Protein AF-A0A7V6N823-F1 (afdb_monomer_lite)

Foldseek 3Di:
DDDVLLVVQCVPPVPVVVLVVQLVVQLVVLVPADPQSVVVDPDDSSVVSSVCSSVVHRDDCPVVRVVVVVVVVVVVVVVVVPPPDPPPPPDPPPCVVVVCVPVVVPDPPPPPCPPPPPPPPPPPPPPPVDDPPPPPPPPPPPDD

Secondary structure (DSSP, 8-state):
---HHHHHHHHHH--HHHHHHHHHHHHHHHHTS-HHHHTT-SS-HHHHHHHHHHHT-----HHHHHHHHHHHHHHHHHHHHT-SS--TT------HHHHHTTTTTT-----TTTT-----TTTT-----S--------------

Radius of gyration: 31.81 Å; chains: 1; bounding box: 44×59×92 Å

Sequence (144 aa):
MKDDKIDAFLQKTNMNYLFCLLAKLEGQRISNFPTTVKQTFSKKLSVIAMEHVADNDVPDYLDELAEAERIMAQRLAEEEDDDDGIQFTQETYDDSARYTQGYEEQIEVPNPFAQSEERDPFGDIEDDDDDFDDDDDFDDDDDE

pLDDT: mean 73.9, std 15.29, range [47.94, 94.69]

Structure (mmCIF, N/CA/C/O backbone):
data_AF-A0A7V6N823-F1
#
_entry.id   AF-A0A7V6N823-F1
#
loop_
_atom_site.group_PDB
_atom_site.id
_atom_site.type_symbol
_atom_site.label_atom_id
_atom_site.label_alt_id
_atom_site.label_comp_id
_atom_site.label_asym_id
_atom_site.label_entity_id
_atom_site.label_seq_id
_atom_site.pdbx_PDB_ins_code
_atom_site.Cartn_x
_atom_site.Cartn_y
_atom_site.Cartn_z
_atom_site.occupancy
_atom_site.B_iso_or_equiv
_atom_site.auth_seq_id
_atom_site.auth_comp_id
_atom_site.auth_asym_id
_atom_site.auth_atom_id
_atom_site.pdbx_PDB_model_num
ATOM 1 N N . MET A 1 1 ? 17.547 -5.674 0.745 1.00 49.59 1 MET A N 1
ATOM 2 C CA . MET A 1 1 ? 16.806 -6.663 -0.059 1.00 49.59 1 MET A CA 1
ATOM 3 C C . MET A 1 1 ? 16.477 -5.963 -1.360 1.00 49.59 1 MET A C 1
ATOM 5 O O . MET A 1 1 ? 15.919 -4.875 -1.294 1.00 49.59 1 MET A O 1
ATOM 9 N N . LYS A 1 2 ? 16.989 -6.472 -2.478 1.00 59.66 2 LYS A N 1
ATOM 10 C CA . LYS A 1 2 ? 16.741 -5.919 -3.810 1.00 59.66 2 LYS A CA 1
ATOM 11 C C . LYS A 1 2 ? 15.543 -6.678 -4.367 1.00 59.66 2 LYS A C 1
ATOM 13 O O . LYS A 1 2 ? 15.506 -7.893 -4.191 1.00 59.66 2 LYS A O 1
ATOM 18 N N . ASP A 1 3 ? 14.563 -5.972 -4.914 1.00 75.31 3 ASP A N 1
ATOM 19 C CA . ASP A 1 3 ? 13.418 -6.634 -5.526 1.00 75.31 3 ASP A CA 1
ATOM 20 C C . ASP A 1 3 ? 13.687 -6.782 -7.021 1.00 75.31 3 ASP A C 1
ATOM 22 O O . ASP A 1 3 ? 13.711 -5.798 -7.766 1.00 75.31 3 ASP A O 1
ATOM 26 N N . ASP A 1 4 ? 13.951 -8.017 -7.442 1.00 81.69 4 ASP A N 1
ATOM 27 C CA . ASP A 1 4 ? 14.320 -8.332 -8.822 1.00 81.69 4 ASP A CA 1
ATOM 28 C C . ASP A 1 4 ? 13.193 -7.971 -9.804 1.00 81.69 4 ASP A C 1
ATOM 30 O O . ASP A 1 4 ? 13.454 -7.692 -10.976 1.00 81.69 4 ASP A O 1
ATOM 34 N N . LYS A 1 5 ? 11.939 -7.920 -9.330 1.00 80.56 5 LYS A N 1
ATOM 35 C CA . LYS A 1 5 ? 10.776 -7.529 -10.136 1.00 80.56 5 LYS A CA 1
ATOM 36 C C . LYS A 1 5 ? 10.783 -6.042 -10.465 1.00 80.56 5 LYS A C 1
ATOM 38 O O . LYS A 1 5 ? 10.566 -5.666 -11.615 1.00 80.56 5 LYS A O 1
ATOM 43 N N . ILE A 1 6 ? 11.083 -5.206 -9.471 1.00 82.62 6 ILE A N 1
ATOM 44 C CA . ILE A 1 6 ? 11.167 -3.751 -9.639 1.00 82.62 6 ILE A CA 1
ATOM 45 C C . ILE A 1 6 ? 12.315 -3.421 -10.595 1.00 82.62 6 ILE A C 1
ATOM 47 O O . ILE A 1 6 ? 12.137 -2.652 -11.539 1.00 82.62 6 ILE A O 1
ATOM 51 N N . ASP A 1 7 ? 13.471 -4.061 -10.407 1.00 83.75 7 ASP A N 1
ATOM 52 C CA . ASP A 1 7 ? 14.626 -3.898 -11.292 1.00 83.75 7 ASP A CA 1
ATOM 53 C C . ASP A 1 7 ? 14.292 -4.322 -12.735 1.00 83.75 7 ASP A C 1
ATOM 55 O O . ASP A 1 7 ? 14.627 -3.609 -13.685 1.00 83.75 7 ASP A O 1
ATOM 59 N N . ALA A 1 8 ? 13.588 -5.445 -12.916 1.00 83.00 8 ALA A N 1
ATOM 60 C CA . ALA A 1 8 ? 13.159 -5.916 -14.231 1.00 83.00 8 ALA A CA 1
ATOM 61 C C . ALA A 1 8 ? 12.145 -4.975 -14.899 1.00 83.00 8 ALA A C 1
ATOM 63 O O . ALA A 1 8 ? 12.199 -4.797 -16.118 1.00 83.00 8 ALA A O 1
ATOM 64 N N . PHE A 1 9 ? 11.234 -4.371 -14.133 1.00 83.75 9 PHE A N 1
ATOM 65 C CA . PHE A 1 9 ? 10.294 -3.379 -14.646 1.00 83.75 9 PHE A CA 1
ATOM 66 C C . PHE A 1 9 ? 11.038 -2.124 -15.114 1.00 83.75 9 PHE A C 1
ATOM 68 O O . PHE A 1 9 ? 10.930 -1.750 -16.281 1.00 83.75 9 PHE A O 1
ATOM 75 N N . LEU A 1 10 ? 11.867 -1.533 -14.247 1.00 84.81 10 LEU A N 1
ATOM 76 C CA . LEU A 1 10 ? 12.605 -0.298 -14.535 1.00 84.81 10 LEU A CA 1
ATOM 77 C C . LEU A 1 10 ? 13.545 -0.442 -15.742 1.00 84.81 10 LEU A C 1
ATOM 79 O O . LEU A 1 10 ? 13.651 0.474 -16.557 1.00 84.81 10 LEU A O 1
ATOM 83 N N . GLN A 1 11 ? 14.187 -1.604 -15.905 1.00 84.06 11 GLN A N 1
ATOM 84 C CA . GLN A 1 11 ? 15.039 -1.884 -17.067 1.00 84.06 11 GLN A CA 1
AT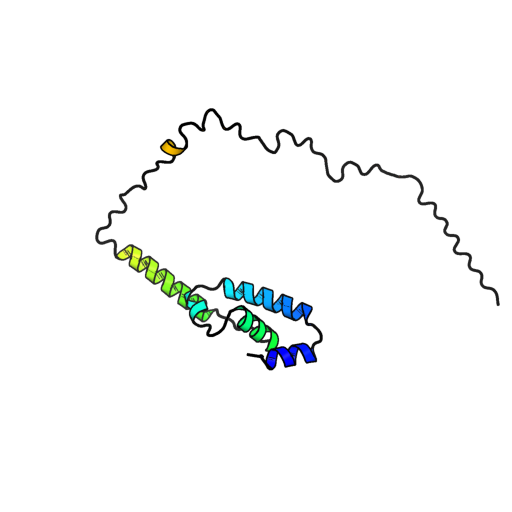OM 85 C C . GLN A 1 11 ? 14.259 -1.980 -18.383 1.00 84.06 11 GLN A C 1
ATOM 87 O O . GLN A 1 11 ? 14.810 -1.673 -19.439 1.00 84.06 11 GLN A O 1
ATOM 92 N N . LYS A 1 12 ? 12.997 -2.419 -18.342 1.00 83.50 12 LYS A N 1
ATOM 93 C CA . LYS A 1 12 ? 12.182 -2.646 -19.543 1.00 83.50 12 LYS A CA 1
ATOM 94 C C . LYS A 1 12 ? 11.432 -1.404 -20.005 1.00 83.50 12 LYS A C 1
ATOM 96 O O . LYS A 1 12 ? 11.304 -1.204 -21.208 1.00 83.50 12 LYS A O 1
ATOM 101 N N . THR A 1 13 ? 1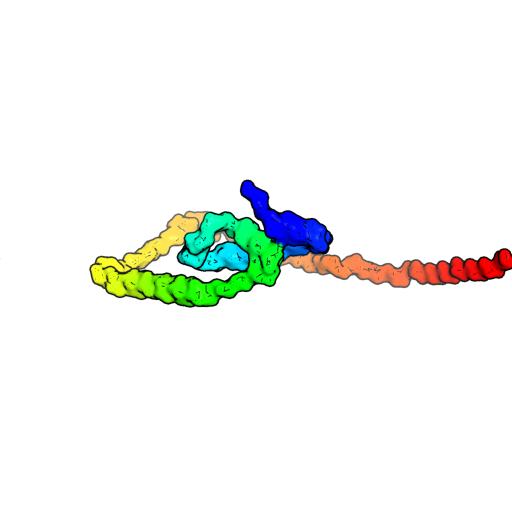0.896 -0.607 -19.083 1.00 77.44 13 THR A N 1
ATOM 102 C CA . THR A 1 13 ? 9.929 0.448 -19.429 1.00 77.44 13 THR A CA 1
ATOM 103 C C . THR A 1 13 ? 10.533 1.840 -19.557 1.00 77.44 13 THR A C 1
ATOM 105 O O . THR A 1 13 ? 9.875 2.701 -20.126 1.00 77.44 13 THR A O 1
ATOM 108 N N . ASN A 1 14 ? 11.763 2.090 -19.087 1.00 80.62 14 ASN A N 1
ATOM 109 C CA . ASN A 1 14 ? 12.400 3.421 -19.097 1.00 80.62 14 ASN A CA 1
ATOM 110 C C . ASN A 1 14 ? 11.454 4.564 -18.642 1.00 80.62 14 ASN A C 1
ATOM 112 O O . ASN A 1 14 ? 11.537 5.699 -19.106 1.00 80.62 14 ASN A O 1
ATOM 116 N N . MET A 1 15 ? 10.517 4.254 -17.739 1.00 86.56 15 MET A N 1
ATOM 117 C CA . MET A 1 15 ? 9.485 5.163 -17.227 1.00 86.56 15 MET A CA 1
ATOM 118 C C . MET A 1 15 ? 9.611 5.308 -15.709 1.00 86.56 15 MET A C 1
ATOM 120 O O . MET A 1 15 ? 8.647 5.190 -14.955 1.00 86.56 15 MET A O 1
ATOM 124 N N . ASN A 1 16 ? 10.835 5.569 -15.252 1.00 88.88 16 ASN A N 1
ATOM 125 C CA . ASN A 1 16 ? 11.178 5.587 -13.828 1.00 88.88 16 ASN A CA 1
ATOM 126 C C . ASN A 1 16 ? 10.384 6.646 -13.050 1.00 88.88 16 ASN A C 1
ATOM 128 O O . ASN A 1 16 ? 9.950 6.402 -11.928 1.00 88.88 16 ASN A O 1
ATOM 132 N N . TYR A 1 17 ? 10.162 7.818 -13.651 1.00 90.31 17 TYR A N 1
ATOM 133 C CA . TYR A 1 17 ? 9.401 8.887 -13.008 1.00 90.31 17 TYR A CA 1
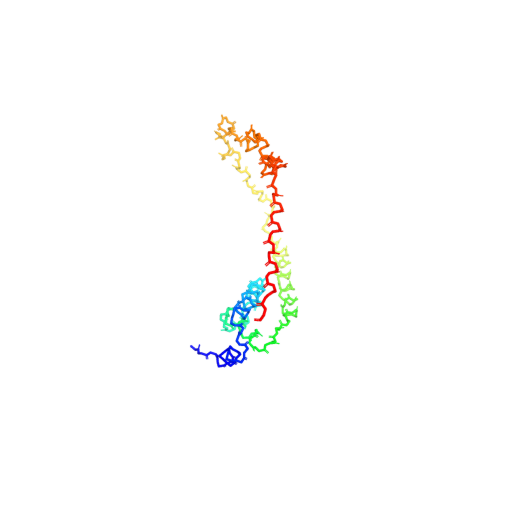ATOM 134 C C . TYR A 1 17 ? 7.921 8.522 -12.835 1.00 90.31 17 TYR A C 1
ATOM 136 O O . TYR A 1 17 ? 7.372 8.679 -11.745 1.00 90.31 17 TYR A O 1
ATOM 144 N N . LEU A 1 18 ? 7.295 7.965 -13.878 1.00 90.31 18 LEU A N 1
ATOM 145 C CA . LEU A 1 18 ? 5.909 7.503 -13.814 1.00 90.31 18 LEU A CA 1
ATOM 146 C C . LEU A 1 18 ? 5.747 6.376 -12.789 1.00 90.31 18 LEU A C 1
ATOM 148 O O . LEU A 1 18 ? 4.811 6.404 -11.997 1.00 90.31 18 LEU A O 1
ATOM 152 N N . PHE A 1 19 ? 6.689 5.432 -12.754 1.00 91.94 19 PHE A N 1
ATOM 153 C CA . PHE A 1 19 ? 6.716 4.377 -11.745 1.00 91.94 19 PHE A CA 1
ATOM 154 C C . PHE A 1 19 ? 6.711 4.949 -10.320 1.00 91.94 19 PHE A C 1
ATOM 156 O O . PHE A 1 19 ? 5.895 4.545 -9.495 1.00 91.94 19 PHE A O 1
ATOM 163 N N . CYS A 1 20 ? 7.559 5.943 -10.040 1.00 91.94 20 CYS A N 1
ATOM 164 C CA . CYS A 1 20 ? 7.592 6.606 -8.736 1.00 91.94 20 CYS A CA 1
ATOM 165 C C . CYS A 1 20 ? 6.273 7.318 -8.395 1.00 91.94 20 CYS A C 1
ATOM 167 O O . CYS A 1 20 ? 5.843 7.281 -7.242 1.00 91.94 20 CYS A O 1
ATOM 169 N N . LEU A 1 21 ? 5.624 7.963 -9.372 1.00 93.56 21 LEU A N 1
ATOM 170 C CA . LEU A 1 21 ? 4.329 8.619 -9.167 1.00 93.56 21 LEU A CA 1
ATOM 171 C C . LEU A 1 21 ? 3.225 7.610 -8.841 1.00 93.56 21 LEU A C 1
ATOM 173 O O . LEU A 1 21 ? 2.486 7.806 -7.876 1.00 93.56 21 LEU A O 1
ATOM 177 N N . LEU A 1 22 ? 3.143 6.520 -9.603 1.00 92.38 22 LEU A N 1
ATOM 178 C CA . LEU A 1 22 ? 2.161 5.461 -9.379 1.00 92.38 22 LEU A CA 1
ATOM 179 C C . LEU A 1 22 ? 2.387 4.775 -8.031 1.00 92.38 22 LEU A C 1
ATOM 181 O O . LEU A 1 22 ? 1.443 4.623 -7.263 1.00 92.38 22 LEU A O 1
ATOM 185 N N . ALA A 1 23 ? 3.638 4.457 -7.686 1.00 93.00 23 ALA A N 1
ATOM 186 C CA . ALA A 1 23 ? 3.969 3.872 -6.389 1.00 93.00 23 ALA A CA 1
ATOM 187 C C . ALA A 1 23 ? 3.618 4.815 -5.224 1.00 93.00 23 ALA A C 1
ATOM 189 O O . ALA A 1 23 ? 3.190 4.365 -4.162 1.00 93.00 23 ALA A O 1
ATOM 190 N N . LYS A 1 24 ? 3.752 6.135 -5.412 1.00 94.31 24 LYS A N 1
ATOM 191 C CA . LYS A 1 24 ? 3.321 7.123 -4.415 1.00 94.31 24 LYS A CA 1
ATOM 192 C C . LYS A 1 24 ? 1.800 7.128 -4.243 1.00 94.31 24 LYS A C 1
ATOM 194 O O . LYS A 1 24 ? 1.335 7.147 -3.106 1.00 94.31 24 LYS A O 1
ATOM 199 N N . LEU A 1 25 ? 1.044 7.111 -5.341 1.00 94.69 25 LEU A N 1
ATOM 200 C CA . LEU A 1 25 ? -0.422 7.096 -5.315 1.00 94.69 25 LEU A CA 1
ATOM 201 C C . LEU A 1 25 ? -0.946 5.803 -4.676 1.00 94.69 25 LEU A C 1
ATOM 203 O O . LEU A 1 25 ? -1.796 5.847 -3.789 1.00 94.69 25 LEU A O 1
ATOM 207 N N . GLU A 1 26 ? -0.368 4.664 -5.050 1.00 93.19 26 GLU A N 1
ATOM 208 C CA . GLU A 1 26 ? -0.676 3.364 -4.457 1.00 93.19 26 GLU A CA 1
ATOM 209 C C . GLU A 1 26 ? -0.376 3.346 -2.953 1.00 93.19 26 GLU A C 1
ATOM 211 O O . GLU A 1 26 ? -1.209 2.945 -2.141 1.00 93.19 26 GLU A O 1
ATOM 216 N N . GLY A 1 27 ? 0.787 3.871 -2.556 1.00 93.50 27 GLY A N 1
ATOM 217 C CA . GLY A 1 27 ? 1.157 3.995 -1.149 1.00 93.50 27 GLY A CA 1
ATOM 218 C C . GLY A 1 27 ? 0.177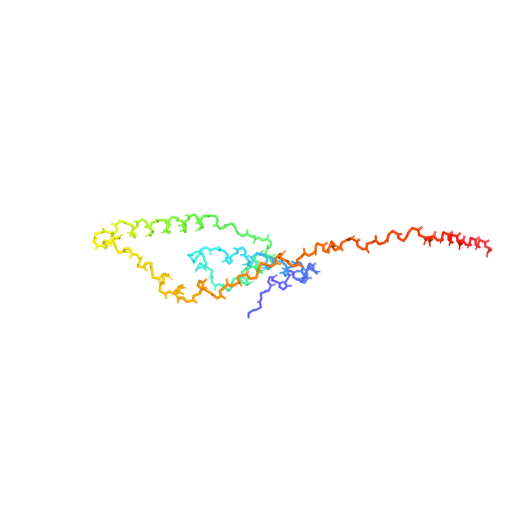 4.859 -0.352 1.00 93.50 27 GLY A C 1
ATOM 219 O O . GLY A 1 27 ? -0.143 4.523 0.789 1.00 93.50 27 GLY A O 1
ATOM 220 N N . GLN A 1 28 ? -0.345 5.937 -0.947 1.00 93.94 28 GLN A N 1
ATOM 221 C CA . GLN A 1 28 ? -1.391 6.758 -0.332 1.00 93.94 28 GLN A CA 1
ATOM 222 C C . GLN A 1 28 ? -2.706 5.987 -0.173 1.00 93.94 28 GLN A C 1
ATOM 224 O O . GLN A 1 28 ? -3.309 6.066 0.898 1.00 93.94 28 GLN A O 1
ATOM 229 N N . ARG A 1 29 ? -3.124 5.199 -1.177 1.00 92.50 29 ARG A N 1
ATOM 230 C CA . ARG A 1 29 ? -4.332 4.362 -1.070 1.00 92.50 29 ARG A CA 1
ATOM 231 C C . ARG A 1 29 ? -4.220 3.383 0.095 1.00 92.50 29 ARG A C 1
ATOM 233 O O . ARG A 1 29 ? -5.088 3.371 0.963 1.00 92.50 29 ARG A O 1
ATOM 240 N N . ILE A 1 30 ? -3.132 2.614 0.149 1.00 91.88 30 ILE A N 1
ATOM 241 C CA . ILE A 1 30 ? -2.937 1.580 1.175 1.00 91.88 30 ILE A CA 1
ATOM 242 C C . ILE A 1 30 ? -2.767 2.204 2.572 1.00 91.88 30 ILE A C 1
ATOM 244 O O . ILE A 1 30 ? -3.219 1.649 3.573 1.00 91.88 30 ILE A O 1
ATOM 248 N N . SER A 1 31 ? -2.154 3.389 2.669 1.00 91.88 31 SER A N 1
ATOM 249 C CA . SER A 1 31 ? -2.005 4.108 3.944 1.00 91.88 31 SER A CA 1
ATOM 250 C C . SER A 1 31 ? -3.352 4.458 4.586 1.00 91.88 31 SER A C 1
ATOM 252 O O . SER A 1 31 ? -3.468 4.442 5.818 1.00 91.88 31 SER A O 1
ATOM 254 N N . ASN A 1 32 ? -4.363 4.738 3.761 1.00 91.00 32 ASN A N 1
ATOM 255 C CA . ASN A 1 32 ? -5.711 5.082 4.205 1.00 91.00 32 ASN A CA 1
ATOM 256 C C . ASN A 1 32 ? -6.535 3.866 4.652 1.00 91.00 32 ASN A C 1
ATOM 258 O O . ASN A 1 32 ? -7.643 4.045 5.152 1.00 91.00 32 ASN A O 1
ATOM 262 N N . PHE A 1 33 ? -6.020 2.639 4.525 1.00 91.38 33 PHE A N 1
ATOM 263 C CA . PHE A 1 33 ? -6.737 1.462 5.007 1.00 91.38 33 PHE A CA 1
ATOM 264 C C . PHE A 1 33 ? -6.840 1.422 6.542 1.00 91.38 33 PHE A C 1
ATOM 266 O O . PHE A 1 33 ? -5.949 1.934 7.241 1.00 91.38 33 PHE A O 1
ATOM 273 N N . PRO A 1 34 ? -7.894 0.782 7.088 1.00 89.12 34 PRO A N 1
ATOM 274 C CA . PRO A 1 34 ? -8.022 0.500 8.512 1.00 89.12 34 PRO A CA 1
ATOM 275 C C . PRO A 1 34 ? -6.812 -0.266 9.051 1.00 89.12 34 PRO A C 1
ATOM 277 O O . PRO A 1 34 ? -6.152 -1.027 8.341 1.00 89.12 34 PRO A O 1
ATOM 280 N N . THR A 1 35 ? -6.509 -0.083 10.336 1.00 87.38 35 THR A N 1
ATOM 281 C CA . THR A 1 35 ? -5.343 -0.713 10.980 1.00 87.38 35 THR A CA 1
ATOM 282 C C . THR A 1 35 ? -5.386 -2.240 10.908 1.00 87.38 35 THR A C 1
ATOM 284 O O . THR A 1 35 ? -4.341 -2.860 10.750 1.00 87.38 35 THR A O 1
ATOM 287 N N . THR A 1 36 ? -6.578 -2.835 10.963 1.00 85.75 36 THR A N 1
ATOM 288 C CA . THR A 1 36 ? -6.808 -4.280 10.805 1.00 85.75 36 THR A CA 1
ATOM 289 C C . THR A 1 36 ? -6.292 -4.799 9.465 1.00 85.75 36 THR A C 1
ATOM 291 O O . THR A 1 36 ? -5.543 -5.769 9.435 1.00 85.75 36 THR A O 1
ATOM 294 N N . VAL A 1 37 ? -6.599 -4.100 8.370 1.00 86.12 37 VAL A N 1
ATOM 295 C CA . VAL A 1 37 ? 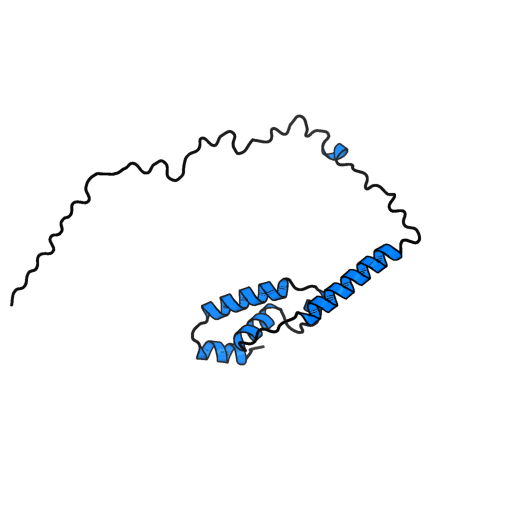-6.097 -4.436 7.030 1.00 86.12 37 VAL A CA 1
ATOM 296 C C . VAL A 1 37 ? -4.599 -4.157 6.941 1.00 86.12 37 VAL A C 1
ATOM 298 O O . VAL A 1 37 ? -3.846 -4.965 6.419 1.00 86.12 37 VAL A O 1
ATOM 301 N N . LYS A 1 38 ? -4.109 -3.058 7.528 1.00 87.25 38 LYS A N 1
ATOM 302 C CA . LYS A 1 38 ? -2.670 -2.745 7.489 1.00 87.25 38 LYS A CA 1
ATOM 303 C C . LYS A 1 38 ? -1.789 -3.768 8.213 1.00 87.25 38 LYS A C 1
ATOM 305 O O . LYS A 1 38 ? -0.610 -3.873 7.890 1.00 87.25 38 LYS A O 1
ATOM 310 N N . GLN A 1 39 ? -2.338 -4.508 9.174 1.00 86.00 39 GLN A N 1
ATOM 311 C CA . GLN A 1 39 ? -1.622 -5.557 9.904 1.00 86.00 39 GLN A CA 1
ATOM 312 C C . GLN A 1 39 ? -1.411 -6.838 9.086 1.00 86.00 39 GLN A C 1
ATOM 314 O O . GLN A 1 39 ? -0.532 -7.624 9.436 1.00 86.00 39 GLN A O 1
ATOM 319 N N . THR A 1 40 ? -2.163 -7.057 8.003 1.00 86.44 40 THR A N 1
ATOM 320 C CA . THR A 1 40 ? -1.966 -8.229 7.132 1.00 86.44 40 THR A CA 1
ATOM 321 C C . THR A 1 40 ? -0.708 -8.092 6.270 1.00 86.44 40 THR A C 1
ATOM 323 O O . THR A 1 40 ? -0.120 -9.086 5.837 1.00 86.44 40 THR A O 1
ATOM 326 N N . PHE A 1 41 ? -0.240 -6.859 6.064 1.00 88.69 41 PHE A N 1
ATOM 327 C CA . PHE A 1 41 ? 0.958 -6.565 5.296 1.00 88.69 41 PHE A CA 1
ATOM 328 C C . PHE A 1 41 ? 2.235 -6.954 6.048 1.00 88.69 41 PHE A C 1
ATOM 330 O O . PHE A 1 41 ? 2.567 -6.412 7.100 1.00 88.69 41 PHE A O 1
ATOM 337 N N . SER A 1 42 ? 3.015 -7.859 5.454 1.00 87.50 42 SER A N 1
ATOM 338 C CA . SER A 1 42 ? 4.296 -8.321 6.011 1.00 87.50 42 SER A CA 1
ATOM 339 C C . SER A 1 42 ? 5.469 -7.365 5.751 1.00 87.50 42 SER A C 1
ATOM 341 O O . SER A 1 42 ? 6.504 -7.445 6.416 1.00 87.50 42 SER A O 1
ATOM 343 N N . LYS A 1 43 ? 5.328 -6.459 4.777 1.00 90.00 43 LYS A N 1
ATOM 344 C CA . LYS A 1 43 ? 6.364 -5.519 4.327 1.00 90.00 43 LYS A CA 1
ATOM 345 C C . LYS A 1 43 ? 5.936 -4.072 4.582 1.00 90.00 43 LYS A C 1
ATOM 347 O O . LYS A 1 43 ? 4.775 -3.772 4.842 1.00 90.00 43 LYS A O 1
ATOM 352 N N . LYS A 1 44 ? 6.893 -3.145 4.468 1.00 90.75 44 LYS A N 1
ATOM 353 C CA . LYS A 1 44 ? 6.600 -1.703 4.495 1.00 90.75 44 LYS A CA 1
ATOM 354 C C . LYS A 1 44 ? 5.669 -1.342 3.334 1.00 90.75 44 LYS A C 1
ATOM 356 O O . LYS A 1 44 ? 5.908 -1.788 2.215 1.00 90.75 44 LYS A O 1
ATOM 361 N N . LEU A 1 45 ? 4.693 -0.465 3.581 1.00 91.00 45 LEU A N 1
ATOM 362 C CA . LEU A 1 45 ? 3.698 -0.054 2.580 1.00 91.00 45 LEU A CA 1
ATOM 363 C C . LEU A 1 45 ? 4.325 0.477 1.287 1.00 91.00 45 LEU A C 1
ATOM 365 O O . LEU A 1 45 ? 3.830 0.195 0.205 1.00 91.00 45 LEU A O 1
ATOM 369 N N . SER A 1 46 ? 5.447 1.194 1.385 1.00 90.94 46 SER A N 1
ATOM 370 C CA . SER A 1 46 ? 6.166 1.694 0.210 1.00 90.94 46 SER A CA 1
ATOM 371 C C . SER A 1 46 ? 6.706 0.577 -0.683 1.00 90.94 46 SER A C 1
ATOM 373 O O . SER A 1 46 ? 6.714 0.723 -1.898 1.00 90.94 46 SER A O 1
ATOM 375 N N . VAL A 1 47 ? 7.142 -0.538 -0.095 1.00 91.31 47 VAL A N 1
ATOM 376 C CA . VAL A 1 47 ? 7.649 -1.698 -0.839 1.00 91.31 47 VAL A CA 1
ATOM 377 C C . VAL A 1 47 ? 6.491 -2.423 -1.520 1.00 91.31 47 VAL A C 1
ATOM 379 O O . VAL A 1 47 ? 6.580 -2.733 -2.699 1.00 91.31 47 VAL A O 1
ATOM 382 N N . ILE A 1 48 ? 5.374 -2.597 -0.811 1.00 91.62 48 ILE A N 1
ATOM 383 C CA . ILE A 1 48 ? 4.155 -3.216 -1.351 1.00 91.62 48 ILE A CA 1
ATOM 384 C C . ILE A 1 48 ? 3.591 -2.395 -2.512 1.00 91.62 48 ILE A C 1
ATOM 386 O O . ILE A 1 48 ? 3.284 -2.939 -3.564 1.00 91.62 48 ILE A O 1
ATOM 390 N N . ALA A 1 49 ? 3.530 -1.074 -2.356 1.00 91.94 49 ALA A N 1
ATOM 391 C CA . ALA A 1 49 ? 3.069 -0.181 -3.408 1.00 91.94 49 ALA A CA 1
ATOM 392 C C . ALA A 1 49 ? 3.944 -0.260 -4.669 1.00 91.94 49 ALA A C 1
ATOM 394 O O . ALA A 1 49 ? 3.433 -0.267 -5.786 1.00 91.94 49 ALA A O 1
ATOM 395 N N . MET A 1 50 ? 5.266 -0.353 -4.501 1.00 91.31 50 MET A N 1
ATOM 396 C CA . MET A 1 50 ? 6.184 -0.560 -5.622 1.00 91.31 50 MET A CA 1
ATOM 397 C C . MET A 1 50 ? 6.016 -1.944 -6.265 1.00 91.31 50 MET A C 1
ATOM 399 O O . MET A 1 50 ? 6.139 -2.044 -7.482 1.00 91.31 50 MET A O 1
ATOM 403 N N . GLU A 1 51 ? 5.724 -2.987 -5.482 1.00 90.88 51 GLU A N 1
ATOM 404 C CA . GLU A 1 51 ? 5.448 -4.342 -5.979 1.00 90.88 51 GLU A CA 1
ATOM 405 C C . GLU A 1 51 ? 4.155 -4.391 -6.804 1.00 90.88 51 GLU A C 1
ATOM 407 O O . GLU A 1 51 ? 4.204 -4.867 -7.932 1.00 90.88 51 GLU A O 1
ATOM 412 N N . HIS A 1 52 ? 3.045 -3.821 -6.317 1.00 92.12 52 HIS A N 1
ATOM 413 C CA . HIS A 1 52 ? 1.780 -3.760 -7.069 1.00 92.12 52 HIS A CA 1
ATOM 414 C C . HIS A 1 52 ? 1.962 -3.080 -8.435 1.00 92.12 52 HIS A C 1
ATOM 416 O O . HIS A 1 52 ? 1.513 -3.570 -9.471 1.00 92.12 52 HIS A O 1
ATOM 422 N N . VAL A 1 53 ? 2.683 -1.954 -8.458 1.00 90.75 53 VAL A N 1
ATOM 423 C CA . VAL A 1 53 ? 2.942 -1.209 -9.698 1.00 90.75 53 VAL A CA 1
ATOM 424 C C . VAL A 1 53 ? 3.914 -1.961 -10.613 1.00 90.75 53 VAL A C 1
ATOM 426 O O . VAL A 1 53 ? 3.732 -1.947 -11.828 1.00 90.75 53 VAL A O 1
ATOM 429 N N . ALA A 1 54 ? 4.934 -2.629 -10.062 1.00 90.06 54 ALA A N 1
ATOM 430 C CA . ALA A 1 54 ? 5.896 -3.401 -10.851 1.00 90.06 54 ALA A CA 1
ATOM 431 C C . ALA A 1 54 ? 5.277 -4.670 -11.461 1.00 90.06 54 ALA A C 1
ATOM 433 O O . ALA A 1 54 ? 5.598 -5.013 -12.600 1.00 90.06 54 ALA A O 1
ATOM 434 N N . ASP A 1 55 ? 4.384 -5.337 -10.726 1.00 88.75 55 ASP A N 1
ATOM 435 C CA . ASP A 1 55 ? 3.634 -6.507 -11.191 1.00 88.75 55 ASP A CA 1
ATOM 436 C C . ASP A 1 55 ? 2.449 -6.116 -12.100 1.00 88.75 55 ASP A C 1
ATOM 438 O O . ASP A 1 55 ? 1.870 -6.980 -12.757 1.00 88.75 55 ASP A O 1
ATOM 442 N N . ASN A 1 56 ? 2.140 -4.814 -12.203 1.00 86.88 56 ASN A N 1
ATOM 443 C CA . ASN A 1 56 ? 0.984 -4.267 -12.921 1.00 86.88 56 ASN A CA 1
ATOM 444 C C . ASN A 1 56 ? -0.341 -4.905 -12.468 1.00 86.88 56 ASN A C 1
ATOM 446 O O . ASN A 1 56 ? -1.262 -5.094 -13.263 1.00 86.88 56 ASN A O 1
ATOM 450 N N . ASP A 1 57 ? -0.396 -5.256 -11.186 1.00 88.12 57 ASP A N 1
ATOM 451 C CA . ASP A 1 57 ? -1.527 -5.893 -10.536 1.00 88.12 57 ASP A CA 1
ATOM 452 C C . ASP A 1 57 ? -1.744 -5.208 -9.191 1.00 88.12 57 ASP A C 1
ATOM 454 O O . ASP A 1 57 ? -0.872 -5.191 -8.319 1.00 88.12 57 ASP A O 1
ATOM 458 N N . VAL A 1 58 ? -2.899 -4.569 -9.064 1.00 88.75 58 VAL A N 1
ATOM 459 C CA . VAL A 1 58 ? -3.265 -3.757 -7.913 1.00 88.75 58 VAL A CA 1
ATOM 460 C C . VAL A 1 58 ? -4.419 -4.474 -7.220 1.00 88.75 58 VAL A C 1
ATOM 462 O O . VAL A 1 58 ? -5.540 -4.403 -7.719 1.00 88.75 58 VAL A O 1
ATOM 465 N N . PRO A 1 59 ? -4.169 -5.164 -6.092 1.00 86.81 59 PRO A N 1
ATOM 466 C CA . PRO A 1 59 ? -5.199 -5.951 -5.434 1.00 86.81 59 PRO A CA 1
ATOM 467 C C . PRO A 1 59 ? -6.352 -5.084 -4.920 1.00 86.81 59 PRO A C 1
ATOM 469 O O . PRO A 1 59 ? -6.139 -4.004 -4.342 1.00 86.81 59 PRO A O 1
ATOM 472 N N . ASP A 1 60 ? -7.565 -5.605 -5.094 1.00 85.19 60 ASP A N 1
ATOM 473 C CA . ASP A 1 60 ? -8.782 -5.086 -4.482 1.00 85.19 60 ASP A CA 1
ATOM 474 C C . ASP A 1 60 ? -8.896 -5.632 -3.056 1.00 85.19 60 ASP A C 1
ATOM 476 O O . ASP A 1 60 ? -8.977 -6.838 -2.855 1.00 85.19 60 ASP A O 1
ATOM 480 N N . TYR A 1 61 ? -8.928 -4.740 -2.065 1.00 86.00 61 TYR A N 1
ATOM 481 C CA . TYR A 1 61 ? -9.036 -5.094 -0.640 1.00 86.00 61 TYR A CA 1
ATOM 482 C C . TYR A 1 61 ? -10.478 -4.981 -0.114 1.00 86.00 61 TYR A C 1
ATOM 484 O O . TYR A 1 61 ? -10.705 -4.665 1.052 1.00 86.00 61 TYR A O 1
ATOM 492 N N . LEU A 1 62 ? -11.477 -5.105 -0.996 1.00 85.12 62 LEU A N 1
ATOM 493 C CA . LEU A 1 62 ? -12.878 -4.815 -0.663 1.00 85.12 62 LEU A CA 1
ATOM 494 C C . LEU A 1 62 ? -13.419 -5.743 0.431 1.00 85.12 62 LEU A C 1
ATOM 496 O O . LEU A 1 62 ? -14.138 -5.280 1.317 1.00 85.12 62 LEU A O 1
ATOM 500 N N . ASP A 1 63 ? -13.045 -7.021 0.395 1.00 84.56 63 ASP A N 1
ATOM 501 C CA . ASP A 1 63 ? -13.506 -8.014 1.364 1.00 84.56 63 ASP A CA 1
ATOM 502 C C . ASP A 1 63 ? -12.877 -7.776 2.744 1.00 84.56 63 ASP A C 1
ATOM 504 O O . ASP A 1 63 ? -13.591 -7.745 3.749 1.00 84.56 63 ASP A O 1
ATOM 508 N N . GLU A 1 64 ? -11.567 -7.509 2.809 1.00 84.44 64 GLU A N 1
ATOM 509 C CA . GLU A 1 64 ? -10.874 -7.201 4.064 1.00 84.44 64 GLU A CA 1
ATOM 510 C C . GLU A 1 64 ? -11.348 -5.874 4.667 1.00 84.44 64 GLU A C 1
ATOM 512 O O . GLU A 1 64 ? -11.418 -5.730 5.890 1.00 84.44 64 GLU A O 1
ATOM 517 N N . LEU A 1 65 ? -11.692 -4.898 3.822 1.00 84.31 65 LEU A N 1
ATOM 518 C CA . LEU A 1 65 ? -12.272 -3.629 4.257 1.00 84.31 65 LEU A CA 1
ATOM 519 C C . LEU A 1 65 ? -13.676 -3.824 4.839 1.00 84.31 65 LEU A C 1
ATOM 521 O O . LEU A 1 65 ? -13.964 -3.277 5.904 1.00 84.31 65 LEU A O 1
ATOM 525 N N . ALA A 1 66 ? -14.522 -4.629 4.194 1.00 85.06 66 ALA A N 1
ATOM 526 C CA . ALA A 1 66 ? -15.863 -4.930 4.689 1.00 85.06 66 ALA A CA 1
ATOM 527 C C . ALA A 1 66 ? -15.827 -5.734 6.000 1.00 85.06 66 ALA A C 1
ATOM 529 O O . ALA A 1 66 ? -16.636 -5.503 6.901 1.00 85.06 66 ALA A O 1
ATOM 530 N N . GLU A 1 67 ? -14.884 -6.667 6.140 1.00 83.75 67 GLU A N 1
ATOM 531 C CA . GLU A 1 67 ? -14.671 -7.393 7.394 1.00 83.75 67 GLU A CA 1
ATOM 532 C C . GLU A 1 67 ? -14.180 -6.456 8.505 1.00 83.75 67 GLU A C 1
ATOM 534 O O . GLU A 1 67 ? -14.715 -6.474 9.616 1.00 83.75 67 GLU A O 1
ATOM 539 N N . ALA A 1 68 ? -13.217 -5.583 8.202 1.00 84.56 68 ALA A N 1
ATOM 540 C CA . ALA A 1 68 ? -12.722 -4.583 9.140 1.00 84.56 68 ALA A CA 1
ATOM 541 C C . ALA A 1 68 ? -13.831 -3.643 9.637 1.00 84.56 68 ALA A C 1
ATOM 543 O O . ALA A 1 68 ? -13.880 -3.340 10.830 1.00 84.56 68 ALA A O 1
ATOM 544 N N . GLU A 1 69 ? -14.721 -3.204 8.745 1.00 83.94 69 GLU A N 1
ATOM 545 C CA . GLU A 1 69 ? -15.870 -2.365 9.092 1.00 83.94 69 GLU A CA 1
ATOM 546 C C . GLU A 1 69 ? -16.821 -3.089 10.050 1.00 83.94 69 GLU A C 1
ATOM 548 O O . GLU A 1 69 ? -17.198 -2.524 11.076 1.00 83.94 69 GLU A O 1
ATOM 553 N N . ARG A 1 70 ? -17.137 -4.365 9.789 1.00 84.25 70 ARG A N 1
ATOM 554 C CA . ARG A 1 70 ? -17.981 -5.171 10.688 1.00 84.25 70 ARG A CA 1
ATOM 555 C C . ARG A 1 70 ? -17.360 -5.348 12.067 1.00 84.25 70 ARG A C 1
ATOM 557 O O . ARG A 1 70 ? -18.069 -5.221 13.056 1.00 84.25 70 ARG A O 1
ATOM 564 N N . ILE A 1 71 ? -16.056 -5.617 12.143 1.00 84.12 71 ILE A N 1
ATOM 565 C CA . ILE A 1 71 ? -15.357 -5.779 13.426 1.00 84.12 71 ILE A CA 1
ATOM 566 C C . ILE A 1 71 ? -15.358 -4.463 14.210 1.00 84.12 71 ILE A C 1
ATOM 568 O O . ILE A 1 71 ? -15.565 -4.478 15.421 1.00 84.12 71 ILE A O 1
ATOM 572 N N . MET A 1 72 ? -15.136 -3.323 13.547 1.00 82.25 72 MET A N 1
ATOM 573 C CA . MET A 1 72 ? -15.191 -2.023 14.224 1.00 82.25 72 MET A CA 1
ATOM 574 C C . MET A 1 72 ? -16.609 -1.666 14.673 1.00 82.25 72 MET A C 1
ATOM 576 O O . MET A 1 72 ? -16.773 -1.206 15.797 1.00 82.25 72 MET A O 1
ATOM 580 N N . ALA A 1 73 ? -17.622 -1.929 13.845 1.00 84.25 73 ALA A N 1
ATOM 581 C CA . ALA A 1 73 ? -19.020 -1.727 14.215 1.00 84.25 73 ALA A CA 1
ATOM 582 C C . ALA A 1 73 ? -19.434 -2.624 15.390 1.00 84.25 73 ALA A C 1
ATOM 584 O O . ALA A 1 73 ? -20.127 -2.168 16.292 1.00 84.25 73 ALA A O 1
ATOM 585 N N . GLN A 1 74 ? -18.970 -3.876 15.412 1.00 82.62 74 GLN A N 1
ATOM 586 C CA . GLN A 1 74 ? -19.217 -4.785 16.525 1.00 82.62 74 GLN A CA 1
ATOM 587 C C . GLN A 1 74 ? -18.541 -4.300 17.810 1.00 82.62 74 GLN A C 1
ATOM 589 O O . GLN A 1 74 ? -19.186 -4.290 18.847 1.00 82.62 74 GLN A O 1
ATOM 594 N N . ARG A 1 75 ? -17.279 -3.852 17.752 1.00 80.19 75 ARG A N 1
ATOM 595 C CA . ARG A 1 75 ? -16.599 -3.290 18.931 1.00 80.19 75 ARG A CA 1
ATOM 596 C C . ARG A 1 75 ? -17.302 -2.052 19.472 1.00 80.19 75 ARG A C 1
ATOM 598 O O . ARG A 1 75 ? -17.414 -1.920 20.679 1.00 80.19 75 ARG A O 1
ATOM 605 N N . LEU A 1 76 ? -17.779 -1.176 18.589 1.00 79.50 76 LEU A N 1
ATOM 606 C CA . LEU A 1 76 ? -18.540 0.001 18.998 1.00 79.50 76 LEU A CA 1
ATOM 607 C C . LEU A 1 76 ? -19.862 -0.398 19.669 1.00 79.50 76 LEU A C 1
ATOM 609 O O . LEU A 1 76 ? -20.202 0.151 20.705 1.00 79.50 76 LEU A O 1
ATOM 613 N N . ALA A 1 77 ? -20.575 -1.380 19.112 1.00 79.81 77 ALA A N 1
ATOM 614 C CA . ALA A 1 77 ? -21.811 -1.888 19.706 1.00 79.81 77 ALA A CA 1
ATOM 615 C C . ALA A 1 77 ? -21.570 -2.583 21.059 1.00 79.81 77 ALA A C 1
ATOM 617 O O . ALA A 1 77 ? -22.350 -2.399 21.982 1.00 79.81 77 ALA A O 1
ATOM 618 N N . GLU A 1 78 ? -20.481 -3.344 21.201 1.00 77.06 78 GLU A N 1
ATOM 619 C CA . GLU A 1 78 ? -20.076 -3.952 22.477 1.00 77.06 78 GLU A CA 1
ATOM 620 C C . GLU A 1 78 ? -19.719 -2.883 23.524 1.00 77.06 78 GLU A C 1
ATOM 622 O O . GLU A 1 78 ? -20.092 -3.025 24.682 1.00 77.06 78 GLU A O 1
ATOM 627 N N . GLU A 1 79 ? -19.060 -1.790 23.125 1.00 70.19 79 GLU A N 1
ATOM 628 C CA . GLU A 1 79 ? -18.793 -0.640 24.003 1.00 70.19 79 GLU A CA 1
ATOM 629 C C . GLU A 1 79 ? -20.073 0.124 24.401 1.00 70.19 79 GLU A C 1
ATOM 631 O O . GLU A 1 79 ? -20.109 0.709 25.482 1.00 70.19 79 GLU A O 1
ATOM 636 N N . GLU A 1 80 ? -21.117 0.114 23.564 1.00 61.50 80 GLU A N 1
ATOM 637 C CA . GLU A 1 80 ? -22.434 0.692 23.882 1.00 61.50 80 GLU A CA 1
ATOM 638 C C . GLU A 1 80 ? -23.293 -0.226 24.778 1.00 61.50 80 GLU A C 1
ATOM 640 O O . GLU A 1 80 ? -24.027 0.277 25.629 1.00 61.50 80 GLU A O 1
ATOM 645 N N . ASP A 1 81 ? -23.197 -1.552 24.622 1.00 57.66 81 ASP A N 1
ATOM 646 C CA . ASP A 1 81 ? -23.989 -2.536 25.381 1.00 57.66 81 ASP A CA 1
ATOM 647 C C . ASP A 1 81 ? -23.375 -2.906 26.753 1.00 57.66 81 ASP A C 1
ATOM 649 O O . ASP A 1 81 ? -24.114 -3.314 27.649 1.00 57.66 81 ASP A O 1
ATOM 653 N N . ASP A 1 82 ? -22.060 -2.730 26.966 1.00 51.62 82 ASP A N 1
ATOM 654 C CA . ASP A 1 82 ? -21.392 -2.918 28.275 1.00 51.62 82 ASP A CA 1
ATOM 655 C C . ASP A 1 82 ? -21.608 -1.733 29.254 1.00 51.62 82 ASP A C 1
ATOM 657 O O . ASP A 1 82 ? -20.990 -1.686 30.325 1.00 51.62 82 ASP A O 1
ATOM 661 N N . ASP A 1 83 ? -22.532 -0.802 28.966 1.00 50.19 83 ASP A N 1
ATOM 662 C CA . ASP A 1 83 ? -23.017 0.199 29.935 1.00 50.19 83 ASP A CA 1
ATOM 663 C C . ASP A 1 83 ? -24.013 -0.391 30.961 1.00 50.19 83 ASP A C 1
ATOM 665 O O . ASP A 1 83 ? -25.032 0.203 31.322 1.00 50.19 83 ASP A O 1
ATOM 669 N N . ASP A 1 84 ? -23.659 -1.543 31.538 1.00 52.28 84 ASP A N 1
ATOM 670 C CA . ASP A 1 84 ? -24.050 -1.894 32.903 1.00 52.28 84 ASP A CA 1
ATOM 671 C C . ASP A 1 84 ? -23.208 -1.044 33.892 1.00 52.28 84 ASP A C 1
ATOM 673 O O . ASP A 1 84 ? -22.436 -1.549 34.712 1.00 52.28 84 ASP A O 1
ATOM 677 N N . GLY A 1 85 ? -23.370 0.288 33.847 1.00 48.06 85 GLY A N 1
ATOM 678 C CA . GLY A 1 85 ? -23.115 1.161 34.997 1.00 48.06 85 GLY A CA 1
ATOM 679 C C . GLY A 1 85 ? -21.949 2.151 34.939 1.00 48.06 85 GLY A C 1
ATOM 680 O O . GLY A 1 85 ? -21.438 2.501 36.008 1.00 48.06 85 GLY A O 1
ATOM 681 N N . ILE A 1 86 ? -21.575 2.699 33.782 1.00 51.50 86 ILE A N 1
ATOM 682 C CA . ILE A 1 86 ? -20.921 4.015 33.752 1.00 51.50 86 ILE A CA 1
ATOM 683 C C . ILE A 1 86 ? -21.941 5.011 33.228 1.00 51.50 86 ILE A C 1
ATOM 685 O O . ILE A 1 86 ? -21.973 5.344 32.054 1.00 51.50 86 ILE A O 1
ATOM 689 N N . GLN A 1 87 ? -22.736 5.539 34.162 1.00 47.94 87 GLN A N 1
ATOM 690 C CA . GLN A 1 87 ? -23.571 6.714 33.950 1.00 47.94 87 GLN A CA 1
ATOM 691 C C . GLN A 1 87 ? -22.861 7.733 33.040 1.00 47.94 87 GLN A C 1
ATOM 693 O O . GLN A 1 87 ? -22.047 8.537 33.503 1.00 47.94 87 GLN A O 1
ATOM 698 N N . PHE A 1 88 ? -23.270 7.787 31.772 1.00 48.88 88 PHE A N 1
ATOM 699 C CA . PHE A 1 88 ? -23.005 8.882 30.832 1.00 48.88 88 PHE A CA 1
ATOM 700 C C . PHE A 1 88 ? -23.701 10.194 31.275 1.00 48.88 88 PHE A C 1
ATOM 702 O O . PHE A 1 88 ? -24.076 11.040 30.472 1.00 48.88 88 PHE A O 1
ATOM 709 N N . THR A 1 89 ? -23.908 10.373 32.584 1.00 48.91 89 THR A N 1
ATOM 710 C CA . THR A 1 89 ? -24.369 11.602 33.231 1.00 48.91 89 THR A CA 1
ATOM 711 C C . THR A 1 89 ? -23.203 12.467 33.688 1.00 48.91 89 THR A C 1
ATOM 713 O O . THR A 1 89 ? -23.434 13.518 34.285 1.00 48.91 89 THR A O 1
ATOM 716 N N . GLN A 1 90 ? -21.953 12.038 33.486 1.00 52.75 90 GLN A N 1
ATOM 717 C CA . GLN A 1 90 ? -20.825 12.930 33.690 1.00 52.75 90 GLN A CA 1
ATOM 718 C C . GLN A 1 90 ? -20.730 13.840 32.468 1.00 52.75 90 GLN A C 1
ATOM 720 O O . GLN A 1 90 ? -19.951 13.604 31.549 1.00 52.75 90 GLN A O 1
ATOM 725 N N . GLU A 1 91 ? -21.586 14.867 32.463 1.00 57.03 91 GLU A N 1
ATOM 726 C CA . GLU A 1 91 ? -21.406 16.059 31.645 1.00 57.03 91 GLU A CA 1
ATOM 727 C C . GLU A 1 91 ? -19.914 16.404 31.674 1.00 57.03 91 GLU A C 1
ATOM 729 O O . GLU A 1 91 ? -19.329 16.606 32.746 1.00 57.03 91 GLU A O 1
ATOM 734 N N . THR A 1 92 ? -19.269 16.406 30.506 1.00 66.69 92 THR A N 1
ATOM 735 C CA . THR A 1 92 ? -17.948 17.013 30.382 1.00 66.69 92 THR A CA 1
ATOM 736 C C . THR A 1 92 ? -18.098 18.429 30.908 1.00 66.69 92 THR A C 1
ATOM 738 O O . THR A 1 92 ? -18.889 19.199 30.363 1.00 66.69 92 THR A O 1
ATOM 741 N N . TYR A 1 93 ? -17.415 18.740 32.009 1.00 70.56 93 TYR A N 1
ATOM 742 C CA . TYR A 1 93 ? -17.462 20.067 32.601 1.00 70.56 93 TYR A CA 1
ATOM 743 C C . TYR A 1 93 ? -16.937 21.038 31.543 1.00 70.56 93 TYR A C 1
ATOM 745 O O . TYR A 1 93 ? -15.744 21.034 31.248 1.00 70.56 93 TYR A O 1
ATOM 753 N N . ASP A 1 94 ? -17.833 21.809 30.930 1.00 76.00 94 ASP A N 1
ATOM 754 C CA . ASP A 1 94 ? -17.463 22.867 30.000 1.00 76.00 94 ASP A CA 1
ATOM 755 C C . ASP A 1 94 ? -16.814 23.995 30.809 1.00 76.00 94 ASP A C 1
ATOM 757 O O . ASP A 1 94 ? -17.468 24.900 31.330 1.00 76.00 94 ASP A O 1
ATOM 761 N N . ASP A 1 95 ? -15.503 23.881 31.005 1.00 78.94 95 ASP A N 1
ATOM 762 C CA . ASP A 1 95 ? -14.681 24.876 31.675 1.00 78.94 95 ASP A CA 1
ATOM 763 C C . ASP A 1 95 ? -14.072 25.881 30.691 1.00 78.94 95 ASP A C 1
ATOM 765 O O . ASP A 1 95 ? -13.224 26.679 31.095 1.00 78.94 95 ASP A O 1
ATOM 769 N N . SER A 1 96 ? -14.550 25.928 29.438 1.00 77.31 96 SER A N 1
ATOM 770 C CA . SER A 1 96 ? -14.132 26.926 28.445 1.00 77.31 96 SER A CA 1
A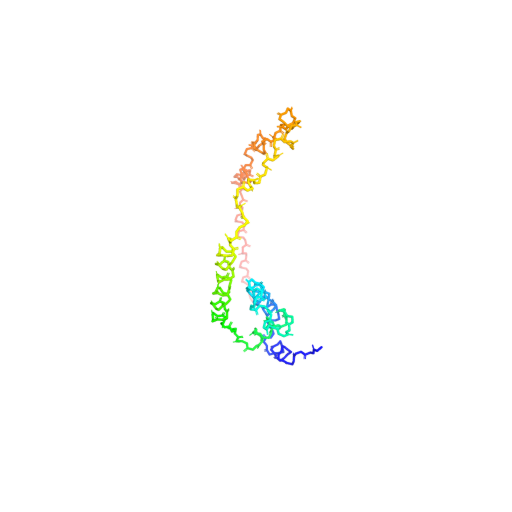TOM 771 C C . SER A 1 96 ? -14.231 28.353 28.996 1.00 77.31 96 SER A C 1
ATOM 773 O O . SER A 1 96 ? -13.318 29.153 28.797 1.00 77.31 96 SER A O 1
ATOM 775 N N . ALA A 1 97 ? -15.248 28.639 29.818 1.00 73.88 97 ALA A N 1
ATOM 776 C CA . ALA A 1 97 ? -15.418 29.914 30.516 1.00 73.88 97 ALA A CA 1
ATOM 777 C C . ALA A 1 97 ? -14.251 30.283 31.462 1.00 73.88 97 ALA A C 1
ATOM 779 O O . ALA A 1 97 ? -13.970 31.464 31.668 1.00 73.88 97 ALA A O 1
ATOM 780 N N . ARG A 1 98 ? -13.538 29.303 32.041 1.00 76.56 98 ARG A N 1
ATOM 781 C CA . ARG A 1 98 ? -12.318 29.559 32.835 1.00 76.56 98 ARG A CA 1
ATOM 782 C C . ARG A 1 98 ? -11.140 29.981 31.967 1.00 76.56 98 ARG A C 1
ATOM 784 O O . ARG A 1 98 ? -10.266 30.694 32.450 1.00 76.56 98 ARG A O 1
ATOM 791 N N . TYR A 1 99 ? -11.113 29.529 30.718 1.00 69.75 99 TYR A N 1
ATOM 792 C CA . TYR A 1 99 ? -10.049 29.824 29.765 1.00 69.75 99 TYR A CA 1
ATOM 793 C C . TYR A 1 99 ? -10.353 31.043 28.886 1.00 69.75 99 TYR A C 1
ATOM 795 O O . TYR A 1 99 ? -9.430 31.560 28.269 1.00 69.75 99 TYR A O 1
ATOM 803 N N . THR A 1 100 ? -11.594 31.543 28.850 1.00 68.50 100 THR A N 1
ATOM 804 C CA . THR A 1 100 ? -11.964 32.790 28.152 1.00 68.50 100 THR A CA 1
ATOM 805 C C . THR A 1 100 ? -11.975 34.028 29.058 1.00 68.50 100 THR A C 1
ATOM 807 O O . THR A 1 100 ? -11.908 35.149 28.546 1.00 68.50 100 THR A O 1
ATOM 810 N N . GLN A 1 101 ? -11.988 33.867 30.391 1.00 62.97 101 GLN A N 1
ATOM 811 C CA . GLN A 1 101 ? -11.890 34.980 31.346 1.00 62.97 101 GLN A CA 1
ATOM 812 C C . GLN A 1 101 ? -10.555 35.729 31.190 1.00 62.97 101 GLN A C 1
ATOM 814 O O . GLN A 1 101 ? -9.506 35.272 31.637 1.00 62.97 101 GLN A O 1
ATOM 819 N N . GLY A 1 102 ? -10.612 36.902 30.552 1.00 60.97 102 GLY A N 1
ATOM 820 C CA . GLY A 1 102 ? -9.463 37.776 30.280 1.00 60.97 102 GLY A CA 1
ATOM 821 C C . GLY A 1 102 ? -9.195 38.032 28.794 1.00 60.97 102 GLY A C 1
ATOM 822 O O . GLY A 1 102 ? -8.455 38.956 28.472 1.00 60.97 102 GLY A O 1
ATOM 823 N N . TYR A 1 103 ? -9.823 37.270 27.893 1.00 58.38 103 TYR A N 1
ATOM 824 C CA . TYR A 1 103 ? -9.669 37.437 26.444 1.00 58.38 103 TYR A CA 1
ATOM 825 C C . TYR A 1 103 ? -10.775 38.291 25.799 1.00 58.38 103 TYR A C 1
ATOM 827 O O . TYR A 1 103 ? -10.557 38.857 24.730 1.00 58.38 103 TYR A O 1
ATOM 835 N N . GLU A 1 104 ? -11.931 38.448 26.453 1.00 58.22 104 GLU A N 1
ATOM 836 C CA . GLU A 1 104 ? -13.063 39.241 25.934 1.00 58.22 104 GLU A CA 1
ATOM 837 C C . GLU A 1 104 ? -12.745 40.740 25.777 1.00 58.22 104 GLU A C 1
ATOM 839 O O . GLU A 1 104 ? -13.317 41.395 24.912 1.00 58.22 104 GLU A O 1
ATOM 844 N N . GLU A 1 105 ? -11.807 41.283 26.562 1.00 57.78 105 GLU A N 1
ATOM 845 C CA . GLU A 1 105 ? -11.429 42.705 26.499 1.00 57.78 105 GLU A CA 1
ATOM 846 C C . GLU A 1 105 ? -10.183 42.987 25.635 1.00 57.78 105 GLU A C 1
ATOM 848 O O . GLU A 1 105 ? -9.842 44.152 25.438 1.00 57.78 105 GLU A O 1
ATOM 853 N N . GLN A 1 106 ? -9.480 41.965 25.120 1.00 57.16 106 GLN A N 1
ATOM 854 C CA . GLN A 1 106 ? -8.184 42.158 24.436 1.00 57.16 106 GLN A CA 1
ATOM 855 C C . GLN A 1 106 ? -8.028 41.464 23.081 1.00 57.16 106 GLN A C 1
ATOM 857 O O . GLN A 1 106 ? -7.018 41.690 22.413 1.00 57.16 106 GLN A O 1
ATOM 862 N N . ILE A 1 107 ? -8.993 40.661 22.627 1.00 60.75 107 ILE A N 1
ATOM 863 C CA . ILE A 1 107 ? -8.952 40.135 21.260 1.00 60.75 107 ILE A CA 1
ATOM 864 C C . ILE A 1 107 ? -9.723 41.089 20.341 1.00 60.75 107 ILE A C 1
ATOM 866 O O . ILE A 1 107 ? -10.875 40.851 19.983 1.00 60.75 107 ILE A O 1
ATOM 870 N N . GLU A 1 108 ? -9.059 42.161 19.902 1.00 62.06 108 GLU A N 1
ATOM 871 C CA . GLU A 1 108 ? -9.338 42.682 18.563 1.00 62.06 108 GLU A CA 1
ATOM 872 C C . GLU A 1 108 ? -8.968 41.557 17.598 1.00 62.06 108 GLU A C 1
ATOM 874 O O . GLU A 1 108 ? -7.794 41.356 17.297 1.00 62.06 108 GLU A O 1
ATOM 879 N N . VAL A 1 109 ? -9.949 40.758 17.169 1.00 63.59 109 VAL A N 1
ATOM 880 C CA . VAL A 1 109 ? -9.750 39.839 16.047 1.00 63.59 109 VAL A CA 1
ATOM 881 C C . VAL A 1 109 ? -9.458 40.754 14.862 1.00 63.59 109 VAL A C 1
ATOM 883 O O . VAL A 1 109 ? -10.377 41.459 14.433 1.00 63.59 109 VAL A O 1
ATOM 886 N N . PRO A 1 110 ? -8.215 40.831 14.349 1.00 62.47 110 PRO A N 1
ATOM 887 C CA . PRO A 1 110 ? -7.948 41.669 13.199 1.00 62.47 110 PRO A CA 1
ATOM 888 C C . PRO A 1 110 ? -8.767 41.045 12.085 1.00 62.47 110 PRO A C 1
ATOM 890 O O . PRO A 1 110 ? -8.507 39.904 11.710 1.00 62.47 110 PRO A O 1
ATOM 893 N N . ASN A 1 111 ? -9.808 41.733 11.622 1.00 66.38 111 ASN A N 1
ATOM 894 C CA . ASN A 1 111 ? -10.545 41.277 10.461 1.00 66.38 111 ASN A CA 1
ATOM 895 C C . ASN A 1 111 ? -9.523 41.231 9.313 1.00 66.38 111 ASN A C 1
ATOM 897 O O . ASN A 1 111 ? -9.069 42.297 8.885 1.00 66.38 111 ASN A O 1
ATOM 901 N N . PRO A 1 112 ? -9.131 40.041 8.821 1.00 60.31 112 PRO A N 1
ATOM 902 C CA . PRO A 1 112 ? -8.084 39.937 7.811 1.00 60.31 112 PRO A CA 1
ATOM 903 C C . PRO A 1 112 ? -8.524 40.548 6.471 1.00 60.31 112 PRO A C 1
ATOM 905 O O . PRO A 1 112 ? -7.697 40.733 5.587 1.00 60.31 112 PRO A O 1
ATOM 908 N N . PHE A 1 113 ? -9.804 40.914 6.347 1.00 57.16 113 PHE A N 1
ATOM 909 C CA . PHE A 1 113 ? -10.396 41.592 5.197 1.00 57.16 113 PHE A CA 1
ATOM 910 C C . PHE A 1 113 ? -10.670 43.086 5.436 1.00 57.16 113 PHE A C 1
ATOM 912 O O . PHE A 1 113 ? -11.174 43.760 4.547 1.00 57.16 113 PHE A O 1
ATOM 919 N N . ALA A 1 114 ? -10.356 43.650 6.612 1.00 61.88 114 ALA A N 1
ATOM 920 C CA . ALA A 1 114 ? -10.587 45.080 6.867 1.00 61.88 114 ALA A CA 1
ATOM 921 C C . ALA A 1 114 ? -9.597 46.008 6.134 1.00 61.88 114 ALA A C 1
ATOM 923 O O . ALA A 1 114 ? -9.825 47.213 6.092 1.00 61.88 114 ALA A O 1
ATOM 924 N N . GLN A 1 115 ? -8.517 45.463 5.562 1.00 57.81 115 GLN A N 1
ATOM 925 C CA . GLN A 1 115 ? -7.544 46.202 4.743 1.00 57.81 115 GLN A CA 1
ATOM 926 C C . GLN A 1 115 ? -7.300 45.575 3.367 1.00 57.81 115 GLN A C 1
ATOM 928 O O . GLN A 1 115 ? -6.322 45.912 2.705 1.00 57.81 115 GLN A O 1
ATOM 933 N N . SER A 1 116 ? -8.174 44.684 2.898 1.00 54.16 116 SER A N 1
ATOM 934 C CA . SER A 1 116 ? -8.183 44.367 1.474 1.00 54.16 116 SER A CA 1
ATOM 935 C C . SER A 1 116 ? -8.981 45.458 0.766 1.00 54.16 116 SER A C 1
ATOM 937 O O . SER A 1 116 ? -10.157 45.273 0.460 1.00 54.16 116 SER A O 1
ATOM 939 N N . GLU A 1 117 ? -8.349 46.608 0.508 1.00 60.47 117 GLU A N 1
ATOM 940 C CA . GLU A 1 117 ? -8.606 47.231 -0.791 1.00 60.47 117 GLU A CA 1
ATOM 941 C C . GLU A 1 117 ? -8.375 46.107 -1.802 1.00 60.47 117 GLU A C 1
ATOM 943 O O . GLU A 1 117 ? -7.306 45.491 -1.803 1.00 60.47 117 GLU A O 1
ATOM 948 N N . GLU A 1 118 ? -9.430 45.728 -2.519 1.00 61.78 118 GLU A N 1
ATOM 949 C CA . GLU A 1 118 ? -9.406 44.710 -3.561 1.00 61.78 118 GLU A CA 1
ATOM 950 C C . GLU A 1 118 ? -8.394 45.142 -4.620 1.00 61.78 118 GLU A C 1
ATOM 952 O O . GLU A 1 118 ? -8.733 45.758 -5.626 1.00 61.78 118 GLU A O 1
ATOM 957 N N . ARG A 1 119 ? -7.114 44.851 -4.386 1.00 58.66 119 ARG A N 1
ATOM 958 C CA . ARG A 1 119 ? -6.122 44.891 -5.439 1.00 58.66 119 ARG A CA 1
ATOM 959 C C . ARG A 1 119 ? -6.346 43.628 -6.247 1.00 58.66 119 ARG A C 1
ATOM 961 O O . ARG A 1 119 ? -5.802 42.573 -5.924 1.00 58.66 119 ARG A O 1
ATOM 968 N N . ASP A 1 120 ? -7.235 43.746 -7.227 1.00 64.94 120 ASP A N 1
ATOM 969 C CA . ASP A 1 120 ? -7.437 42.742 -8.257 1.00 64.94 120 ASP A CA 1
ATOM 970 C C . ASP A 1 120 ? -6.056 42.369 -8.830 1.00 64.94 120 ASP A C 1
ATOM 972 O O . ASP A 1 120 ? -5.371 43.240 -9.373 1.00 64.94 120 ASP A O 1
ATOM 976 N N . PRO A 1 121 ? -5.596 41.112 -8.688 1.00 61.19 121 PRO A N 1
ATOM 977 C CA . PRO A 1 121 ? -4.311 40.679 -9.231 1.00 61.19 121 PRO A CA 1
ATOM 978 C C . PRO A 1 121 ? -4.249 40.741 -10.768 1.00 61.19 121 PRO A C 1
ATOM 980 O O . PRO A 1 121 ? -3.178 40.505 -11.323 1.00 61.19 121 PRO A O 1
ATOM 983 N N . PHE A 1 122 ? -5.358 41.072 -11.440 1.00 61.59 122 PHE A N 1
ATOM 984 C CA . PHE A 1 122 ? -5.451 41.326 -12.879 1.00 61.59 122 PHE A CA 1
ATOM 985 C C . PHE A 1 122 ? -5.876 42.766 -13.228 1.00 61.59 122 PHE A C 1
ATOM 987 O O . PHE A 1 122 ? -6.039 43.072 -14.404 1.00 61.59 122 PHE A O 1
ATOM 994 N N . GLY A 1 123 ? -6.050 43.654 -12.241 1.00 59.25 123 GLY A N 1
ATOM 995 C CA . GLY A 1 123 ? -6.599 45.004 -12.446 1.00 59.25 123 GLY A CA 1
ATOM 996 C C . GLY A 1 123 ? -5.616 46.049 -12.991 1.00 59.25 123 GLY A C 1
ATOM 997 O O . GLY A 1 123 ? -6.060 47.110 -13.411 1.00 59.25 123 GLY A O 1
ATOM 998 N N . ASP A 1 124 ? -4.311 45.747 -12.996 1.00 59.66 124 ASP A N 1
ATOM 999 C CA . ASP A 1 124 ? -3.235 46.582 -13.571 1.00 59.66 124 ASP A CA 1
ATOM 1000 C C . ASP A 1 124 ? -2.683 45.946 -14.866 1.00 59.66 124 ASP A C 1
ATOM 1002 O O . ASP A 1 124 ? -1.475 45.935 -15.108 1.00 59.66 124 ASP A O 1
ATOM 1006 N N . ILE A 1 125 ? -3.544 45.360 -15.701 1.00 57.59 125 ILE A N 1
ATOM 1007 C CA . ILE A 1 125 ? -3.201 45.242 -17.120 1.00 57.59 125 ILE A CA 1
ATOM 1008 C C . ILE A 1 125 ? -3.658 46.565 -17.721 1.00 57.59 125 ILE A C 1
ATOM 1010 O O . ILE A 1 125 ? -4.819 46.721 -18.089 1.00 57.59 125 ILE A O 1
ATOM 1014 N N . GLU A 1 126 ? -2.765 47.557 -17.694 1.00 55.19 126 GLU A N 1
ATOM 1015 C CA . GLU A 1 126 ? -2.877 48.678 -18.621 1.00 55.19 126 GLU A CA 1
ATOM 1016 C C . GLU A 1 126 ? -3.015 48.042 -20.009 1.00 55.19 126 GLU A C 1
ATOM 1018 O O . GLU A 1 126 ? -2.183 47.211 -20.383 1.00 55.19 126 GLU A O 1
ATOM 1023 N N . ASP A 1 127 ? -4.119 48.334 -20.701 1.00 54.50 127 ASP A N 1
ATOM 1024 C CA . ASP A 1 127 ? -4.264 48.064 -22.129 1.00 54.50 127 ASP A CA 1
ATOM 1025 C C . ASP A 1 127 ? -3.109 48.801 -22.824 1.00 54.50 127 ASP A C 1
ATOM 1027 O O . ASP A 1 127 ? -3.225 49.974 -23.183 1.00 54.50 127 ASP A O 1
ATOM 1031 N N . ASP A 1 128 ? -1.961 48.133 -22.938 1.00 50.44 128 ASP A N 1
ATOM 1032 C CA . ASP A 1 128 ? -0.854 48.522 -23.804 1.00 50.44 128 ASP A CA 1
ATOM 1033 C C . ASP A 1 128 ? -1.279 48.140 -25.228 1.00 50.44 128 ASP A C 1
ATOM 1035 O O . ASP A 1 128 ? -0.811 47.176 -25.832 1.00 50.44 128 ASP A O 1
ATOM 1039 N N . ASP A 1 129 ? -2.290 48.867 -25.703 1.00 57.56 129 ASP A N 1
ATOM 1040 C CA . ASP A 1 129 ? -2.835 48.858 -27.059 1.00 57.56 129 ASP A CA 1
ATOM 1041 C C . ASP A 1 129 ? -1.929 49.671 -28.009 1.00 57.56 129 ASP A C 1
ATOM 1043 O O . ASP A 1 129 ? -2.430 50.336 -28.913 1.00 57.56 129 ASP A O 1
ATOM 1047 N N . ASP A 1 130 ? -0.604 49.636 -27.834 1.00 56.41 130 ASP A N 1
ATOM 1048 C CA . ASP A 1 130 ? 0.334 50.343 -28.709 1.00 56.41 130 ASP A CA 1
ATOM 1049 C C . ASP A 1 130 ? 1.458 49.403 -29.205 1.00 56.41 130 ASP A C 1
ATOM 1051 O O . ASP A 1 130 ? 2.412 49.060 -28.509 1.00 56.41 130 ASP A O 1
ATOM 1055 N N . ASP A 1 131 ? 1.302 49.036 -30.481 1.00 54.25 131 ASP A N 1
ATOM 1056 C CA . ASP A 1 131 ? 2.331 48.640 -31.446 1.00 54.25 131 ASP A CA 1
ATOM 1057 C C . ASP A 1 131 ? 3.000 47.262 -31.280 1.00 54.25 131 ASP A C 1
ATOM 1059 O O . ASP A 1 131 ? 4.207 47.114 -31.073 1.00 54.25 131 ASP A O 1
ATOM 1063 N N . PHE A 1 132 ? 2.224 46.214 -31.582 1.00 48.38 132 PHE A N 1
ATOM 1064 C CA . PHE A 1 132 ? 2.776 45.113 -32.378 1.00 48.38 132 PHE A CA 1
ATOM 1065 C C . PHE A 1 132 ? 3.018 45.662 -33.794 1.00 48.38 132 PHE A C 1
ATOM 1067 O O . PHE A 1 132 ? 2.161 45.541 -34.671 1.00 48.38 132 PHE A O 1
ATOM 1074 N N . ASP A 1 133 ? 4.156 46.335 -33.989 1.00 51.69 133 ASP A N 1
ATOM 1075 C CA . ASP A 1 133 ? 4.692 46.578 -35.325 1.00 51.69 133 ASP A CA 1
ATOM 1076 C C . ASP A 1 133 ? 4.948 45.203 -35.948 1.00 51.69 133 ASP A C 1
ATOM 1078 O O . ASP A 1 133 ? 5.876 44.467 -35.601 1.00 51.69 133 ASP A O 1
ATOM 1082 N N . ASP A 1 134 ? 4.017 44.852 -36.824 1.00 53.59 134 ASP A N 1
ATOM 1083 C CA . ASP A 1 134 ? 4.059 43.776 -37.794 1.00 53.59 134 ASP A CA 1
ATOM 1084 C C . ASP A 1 134 ? 5.167 44.088 -38.815 1.00 53.59 134 ASP A C 1
ATOM 1086 O O . ASP A 1 134 ? 4.902 44.371 -39.981 1.00 53.59 134 ASP A O 1
ATOM 1090 N N . ASP A 1 135 ? 6.427 44.087 -38.365 1.00 51.19 135 ASP A N 1
ATOM 1091 C CA . ASP A 1 135 ? 7.593 43.974 -39.244 1.00 51.19 135 ASP A CA 1
ATOM 1092 C C . ASP A 1 135 ? 7.720 42.500 -39.666 1.00 51.19 135 ASP A C 1
ATOM 1094 O O . ASP A 1 135 ? 8.658 41.771 -39.326 1.00 51.19 135 ASP A O 1
ATOM 1098 N N . ASP A 1 136 ? 6.718 42.067 -40.432 1.00 57.75 136 ASP A N 1
ATOM 1099 C CA . ASP A 1 136 ? 6.786 40.966 -41.384 1.00 57.75 136 ASP A CA 1
ATOM 1100 C C . ASP A 1 136 ? 7.740 41.374 -42.531 1.00 57.75 136 ASP A C 1
ATOM 1102 O O . ASP A 1 136 ? 7.335 41.567 -43.675 1.00 57.75 136 ASP A O 1
ATOM 1106 N N . ASP A 1 137 ? 9.037 41.488 -42.230 1.00 57.53 137 ASP A N 1
ATOM 1107 C CA . ASP A 1 137 ? 10.112 41.479 -43.233 1.00 57.53 137 ASP A CA 1
ATOM 1108 C C . ASP A 1 137 ? 10.712 40.063 -43.272 1.00 57.53 137 ASP A C 1
ATOM 1110 O O . ASP A 1 137 ? 11.856 39.783 -42.901 1.00 57.53 137 ASP A O 1
ATOM 1114 N N . PHE A 1 138 ? 9.871 39.116 -43.697 1.00 54.56 138 PHE A N 1
ATOM 1115 C CA . PHE A 1 138 ? 10.332 37.854 -44.264 1.00 54.56 138 PHE A CA 1
ATOM 1116 C C . PHE A 1 138 ? 10.813 38.163 -45.687 1.00 54.56 138 PHE A C 1
ATOM 1118 O O . PHE A 1 138 ? 10.075 37.993 -46.656 1.00 54.56 138 PHE A O 1
ATOM 1125 N N . ASP A 1 139 ? 12.043 38.672 -45.797 1.00 54.09 139 ASP A N 1
ATOM 1126 C CA . ASP A 1 139 ? 12.735 38.792 -47.079 1.00 54.09 139 ASP A CA 1
ATOM 1127 C C . ASP A 1 139 ? 12.976 37.373 -47.620 1.00 54.09 139 ASP A C 1
ATOM 1129 O O . ASP A 1 139 ? 13.849 36.617 -47.178 1.00 54.09 139 ASP A O 1
ATOM 1133 N N . ASP A 1 140 ? 12.093 37.003 -48.541 1.00 60.19 140 ASP A N 1
ATOM 1134 C CA . ASP A 1 140 ? 12.157 35.863 -49.441 1.00 60.19 140 ASP A CA 1
ATOM 1135 C C . ASP A 1 140 ? 13.245 36.141 -50.491 1.00 60.19 140 ASP A C 1
ATOM 1137 O O . ASP A 1 140 ? 12.949 36.452 -51.642 1.00 60.19 140 ASP A O 1
ATOM 1141 N N . ASP A 1 141 ? 14.518 36.066 -50.087 1.00 53.91 141 ASP A N 1
ATOM 1142 C CA . ASP A 1 141 ? 15.635 35.964 -51.035 1.00 53.91 141 ASP A CA 1
ATOM 1143 C C . ASP A 1 141 ? 15.762 34.503 -51.498 1.00 53.91 141 ASP A C 1
ATOM 1145 O O . ASP A 1 141 ? 16.590 33.705 -51.038 1.00 53.91 141 ASP A O 1
ATOM 1149 N N . ASP A 1 142 ? 14.867 34.168 -52.424 1.00 61.78 142 ASP A N 1
ATOM 1150 C CA . ASP A 1 142 ? 15.078 33.194 -53.486 1.00 61.78 142 ASP A CA 1
ATOM 1151 C C . ASP A 1 142 ? 16.146 33.767 -54.435 1.00 61.78 142 ASP A C 1
ATOM 1153 O O . ASP A 1 142 ? 15.845 34.643 -55.239 1.00 61.78 142 ASP A O 1
ATOM 1157 N N . ASP A 1 143 ? 17.395 33.299 -54.338 1.00 60.53 143 ASP A N 1
ATOM 1158 C CA . ASP A 1 143 ? 18.403 33.525 -55.383 1.00 60.53 143 ASP A CA 1
ATOM 1159 C C . ASP A 1 143 ? 19.416 32.353 -55.477 1.00 60.53 143 ASP A C 1
ATOM 1161 O O . ASP A 1 143 ? 20.306 32.186 -54.640 1.00 60.53 143 ASP A O 1
ATOM 1165 N N . GLU A 1 144 ? 19.230 31.578 -56.560 1.00 48.78 144 GLU A N 1
ATOM 1166 C CA . GLU A 1 144 ? 20.137 30.691 -57.343 1.00 48.78 144 GLU A CA 1
ATOM 1167 C C . GLU A 1 144 ? 20.840 29.454 -56.731 1.00 48.78 144 GLU A C 1
ATOM 1169 O O . GLU A 1 144 ? 21.847 29.562 -55.993 1.00 48.78 144 GLU A O 1
#